Protein AF-A0A7V8AUM8-F1 (afdb_monomer_lite)

pLDDT: mean 75.15, std 12.88, range [27.56, 90.38]

Structure (mmCIF, N/CA/C/O backbone):
data_AF-A0A7V8AUM8-F1
#
_entry.id   AF-A0A7V8AUM8-F1
#
loop_
_atom_site.group_PDB
_atom_site.id
_atom_site.type_symbol
_atom_site.label_atom_id
_atom_site.label_alt_id
_atom_site.label_comp_id
_atom_site.label_asym_id
_atom_site.label_entity_id
_atom_site.label_seq_id
_atom_site.pdbx_PDB_ins_code
_atom_site.Cartn_x
_atom_site.Cartn_y
_atom_site.Cartn_z
_atom_site.occupancy
_atom_site.B_iso_or_equiv
_atom_site.auth_seq_id
_atom_site.auth_comp_id
_atom_site.auth_asym_id
_atom_site.auth_atom_id
_atom_site.pdbx_PDB_model_num
ATOM 1 N N . MET A 1 1 ? -9.942 11.502 -19.264 1.00 32.94 1 MET A N 1
ATOM 2 C CA . MET A 1 1 ? -9.306 12.839 -19.225 1.00 32.94 1 MET A CA 1
ATOM 3 C C . MET A 1 1 ? -8.012 12.747 -18.406 1.00 32.94 1 MET A C 1
ATOM 5 O O . MET A 1 1 ? -8.064 12.698 -17.186 1.00 32.94 1 MET A O 1
ATOM 9 N N . ARG A 1 2 ? -6.850 12.560 -19.054 1.00 27.56 2 ARG A N 1
ATOM 10 C CA . ARG A 1 2 ? -5.546 12.373 -18.380 1.00 27.56 2 ARG A CA 1
ATOM 11 C C . ARG A 1 2 ? -4.947 13.756 -18.099 1.00 27.56 2 ARG A C 1
ATOM 13 O O . ARG A 1 2 ? -4.524 14.433 -19.031 1.00 27.56 2 ARG A O 1
ATOM 20 N N . LEU A 1 3 ? -4.934 14.180 -16.837 1.00 35.41 3 LEU A N 1
ATOM 21 C CA . LEU A 1 3 ? -4.242 15.397 -16.408 1.00 35.41 3 LEU A CA 1
ATOM 22 C C . LEU A 1 3 ? -2.745 15.239 -16.725 1.00 35.41 3 LEU A C 1
ATOM 24 O O . LEU A 1 3 ? -2.072 14.375 -16.160 1.00 35.41 3 LEU A O 1
ATOM 28 N N . LYS A 1 4 ? -2.227 16.036 -17.667 1.00 35.91 4 LYS A N 1
ATOM 29 C CA . LYS A 1 4 ? -0.787 16.145 -17.923 1.00 35.91 4 LYS A CA 1
ATOM 30 C C . LYS A 1 4 ? -0.149 16.733 -16.664 1.00 35.91 4 LYS A C 1
ATOM 32 O O . LYS A 1 4 ? -0.348 17.905 -16.362 1.00 35.91 4 LYS A O 1
ATOM 37 N N . ALA A 1 5 ? 0.595 15.920 -15.919 1.00 44.44 5 ALA A N 1
ATOM 38 C CA . ALA A 1 5 ? 1.422 16.403 -14.823 1.00 44.44 5 ALA A CA 1
ATOM 39 C C . ALA A 1 5 ? 2.446 17.399 -15.393 1.00 44.44 5 ALA A C 1
ATOM 41 O O . ALA A 1 5 ? 3.352 17.007 -16.130 1.00 44.44 5 ALA A O 1
ATOM 42 N N . GLY A 1 6 ? 2.268 18.690 -15.103 1.00 47.59 6 GLY A N 1
ATOM 43 C CA . GLY A 1 6 ? 3.225 19.728 -15.476 1.00 47.59 6 GLY A CA 1
ATOM 44 C C . GLY A 1 6 ? 4.605 19.379 -14.919 1.00 47.59 6 GLY A C 1
ATOM 45 O O . GLY A 1 6 ? 4.750 19.117 -13.722 1.00 47.59 6 GLY A O 1
ATOM 46 N N . LYS A 1 7 ? 5.618 19.317 -15.790 1.00 55.41 7 LYS A N 1
ATOM 47 C CA . LYS A 1 7 ? 7.007 19.086 -15.377 1.00 55.41 7 LYS A CA 1
ATOM 48 C C . LYS A 1 7 ? 7.415 20.240 -14.463 1.00 55.41 7 LYS A C 1
ATOM 50 O O . LYS A 1 7 ? 7.391 21.389 -14.891 1.00 55.41 7 LYS A O 1
ATOM 55 N N . LYS A 1 8 ? 7.762 19.948 -13.206 1.00 58.59 8 LYS A N 1
ATOM 56 C CA . LYS A 1 8 ? 8.243 20.982 -12.285 1.00 58.59 8 LYS A CA 1
ATOM 57 C C . LYS A 1 8 ? 9.586 21.518 -12.790 1.00 58.59 8 LYS A C 1
ATOM 59 O O . LYS A 1 8 ? 10.511 20.740 -13.021 1.00 58.59 8 LYS A O 1
ATOM 64 N N . THR A 1 9 ? 9.683 22.829 -12.949 1.00 62.59 9 THR A N 1
ATOM 65 C CA . THR A 1 9 ? 10.879 23.544 -13.400 1.00 62.59 9 THR A CA 1
ATOM 66 C C . THR A 1 9 ? 11.425 24.435 -12.281 1.00 62.59 9 THR A C 1
ATOM 68 O O . THR A 1 9 ? 10.674 24.888 -11.418 1.00 62.59 9 THR A O 1
ATOM 71 N N . ARG A 1 10 ? 12.743 24.657 -12.256 1.00 56.59 10 ARG A N 1
ATOM 72 C CA . ARG A 1 10 ? 13.430 25.571 -11.331 1.00 56.59 10 ARG A CA 1
ATOM 73 C C . ARG A 1 10 ? 14.208 26.598 -12.147 1.00 56.59 10 ARG A C 1
ATOM 75 O O . ARG A 1 10 ? 14.859 26.233 -13.121 1.00 56.59 10 ARG A O 1
ATOM 82 N N . GLN A 1 11 ? 14.151 27.866 -11.748 1.00 63.72 11 GLN A N 1
ATOM 83 C CA . GLN A 1 11 ? 15.010 28.895 -12.331 1.00 63.72 11 GLN A CA 1
ATOM 84 C C . GLN A 1 11 ? 16.401 28.818 -11.697 1.00 63.72 11 GLN A C 1
ATOM 86 O O . GLN A 1 11 ? 16.527 28.809 -10.471 1.00 63.72 11 GLN A O 1
ATOM 91 N N . VAL A 1 12 ? 17.436 28.731 -12.529 1.00 64.44 12 VAL A N 1
ATOM 92 C CA . VAL A 1 12 ? 18.843 28.744 -12.118 1.00 64.44 12 VAL A CA 1
ATOM 93 C C . VAL A 1 12 ? 19.520 29.923 -12.807 1.00 64.44 12 VAL A C 1
ATOM 95 O O . VAL A 1 12 ? 19.336 30.138 -14.003 1.00 64.44 12 VAL A O 1
ATOM 98 N N . LYS A 1 13 ? 20.265 30.721 -12.038 1.00 55.84 13 LYS A N 1
ATOM 99 C CA . LYS A 1 13 ? 21.002 31.878 -12.551 1.00 55.84 13 LYS A CA 1
ATOM 100 C C . LYS A 1 13 ? 22.338 31.402 -13.123 1.00 55.84 13 LYS A C 1
ATOM 102 O O . LYS A 1 13 ? 23.125 30.801 -12.394 1.00 55.84 13 LYS A O 1
ATOM 107 N N . GLY A 1 14 ? 22.559 31.638 -14.412 1.00 62.12 14 GLY A N 1
ATOM 108 C CA . GLY A 1 14 ? 23.832 31.388 -15.080 1.00 62.12 14 GLY A CA 1
ATOM 109 C C . GLY A 1 14 ? 24.891 32.430 -14.711 1.00 62.12 14 GLY A C 1
ATOM 110 O O . GLY A 1 14 ? 24.585 33.500 -14.177 1.00 62.12 14 GLY A O 1
ATOM 111 N N . THR A 1 15 ? 26.153 32.116 -15.000 1.00 59.66 15 THR A N 1
ATOM 112 C CA . THR A 1 15 ? 27.322 32.998 -14.805 1.00 59.66 15 THR A CA 1
ATOM 113 C C . THR A 1 15 ? 27.271 34.269 -15.661 1.00 59.66 15 THR A C 1
ATOM 115 O O . THR A 1 15 ? 27.951 35.242 -15.363 1.00 59.66 15 THR A O 1
ATOM 118 N N . ASP A 1 16 ? 26.422 34.275 -16.685 1.00 69.25 16 ASP A N 1
ATOM 119 C CA . ASP A 1 16 ? 26.075 35.375 -17.587 1.00 69.25 16 ASP A CA 1
ATOM 120 C C . ASP A 1 16 ? 24.933 36.269 -17.058 1.00 69.25 16 ASP A C 1
ATOM 122 O O . ASP A 1 16 ? 24.459 37.168 -17.753 1.00 69.25 16 ASP A O 1
ATOM 126 N N . GLY A 1 17 ? 24.451 36.017 -15.836 1.00 62.91 17 GLY A N 1
ATOM 127 C CA . GLY A 1 17 ? 23.381 36.785 -15.198 1.00 62.91 17 GLY A CA 1
ATOM 128 C C . GLY A 1 17 ? 21.970 36.453 -15.693 1.00 62.91 17 GLY A C 1
ATOM 129 O O . GLY A 1 17 ? 21.006 36.994 -15.145 1.00 62.91 17 GLY A O 1
ATOM 130 N N . LYS A 1 18 ? 21.817 35.546 -16.668 1.00 56.53 18 LYS A N 1
ATOM 131 C CA . LYS A 1 18 ? 20.515 35.127 -17.204 1.00 56.53 18 LYS A CA 1
ATOM 132 C C . LYS A 1 18 ? 19.918 33.988 -16.377 1.00 56.53 18 LYS A C 1
ATOM 134 O O . LYS A 1 18 ? 20.618 33.085 -15.922 1.00 56.53 18 LYS A O 1
ATOM 139 N N . TYR A 1 19 ? 18.599 34.008 -16.196 1.00 60.81 19 TYR A N 1
ATOM 140 C CA . TYR A 1 19 ? 17.873 32.901 -15.575 1.00 60.81 19 TYR A CA 1
ATOM 141 C C . TYR A 1 19 ? 17.512 31.863 -16.637 1.00 60.81 19 TYR A C 1
ATOM 143 O O . TYR A 1 19 ? 16.768 32.151 -17.572 1.00 60.81 19 TYR A O 1
ATOM 151 N N . THR A 1 20 ? 18.019 30.642 -16.487 1.00 69.00 20 THR A N 1
ATOM 152 C CA . THR A 1 20 ? 17.605 29.492 -17.295 1.00 69.00 20 THR A CA 1
ATOM 153 C C . THR A 1 20 ? 16.629 28.631 -16.507 1.00 69.00 20 THR A C 1
ATOM 155 O O . THR A 1 20 ? 16.786 28.381 -15.310 1.00 69.00 20 THR A O 1
ATOM 158 N N . THR A 1 21 ? 15.570 28.191 -17.182 1.00 66.00 21 THR A N 1
ATOM 159 C CA . THR A 1 21 ? 14.571 27.301 -16.593 1.00 66.00 21 THR A CA 1
ATOM 160 C C . THR A 1 21 ? 15.024 25.863 -16.812 1.00 66.00 21 THR A C 1
ATOM 162 O O . THR A 1 21 ? 14.937 25.353 -17.926 1.00 66.00 21 THR A O 1
ATOM 165 N N . VAL A 1 22 ? 15.504 25.202 -15.759 1.00 69.94 22 VAL A N 1
ATOM 166 C CA . VAL A 1 22 ? 15.918 23.793 -15.816 1.00 69.94 22 VAL A CA 1
ATOM 167 C C . VAL A 1 22 ? 14.826 22.886 -15.243 1.00 69.94 22 VAL A C 1
ATOM 169 O O . VAL A 1 22 ? 14.133 23.264 -14.290 1.00 69.94 22 VAL A O 1
ATOM 172 N N . PRO A 1 23 ? 14.625 21.680 -15.797 1.00 70.19 23 PRO A N 1
ATOM 173 C CA . PRO A 1 23 ? 13.749 20.694 -15.181 1.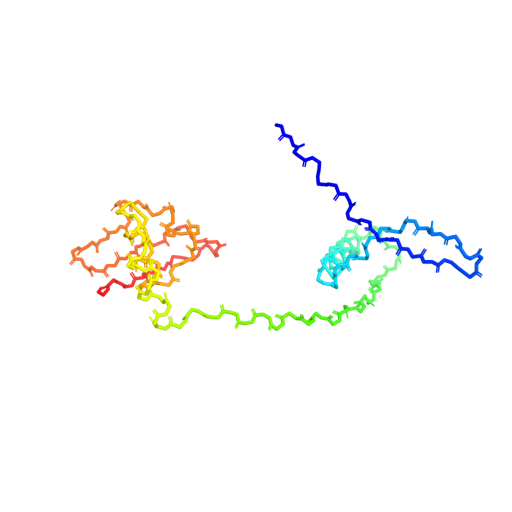00 70.19 23 PRO A CA 1
ATOM 174 C C . PRO A 1 23 ? 14.299 20.307 -13.805 1.00 70.19 23 PRO A C 1
ATOM 176 O O . PRO A 1 23 ? 15.505 20.137 -13.629 1.00 70.19 23 PRO A O 1
ATOM 179 N N . ILE A 1 24 ? 13.415 20.175 -12.814 1.00 69.12 24 ILE A N 1
ATOM 180 C CA . ILE A 1 24 ? 13.826 19.738 -11.478 1.00 69.12 24 ILE A CA 1
ATOM 181 C C . ILE A 1 24 ? 14.382 18.310 -11.583 1.00 69.12 24 ILE A C 1
ATOM 183 O O . ILE A 1 24 ? 13.699 17.450 -12.149 1.00 69.12 24 ILE A O 1
ATOM 187 N N . PRO A 1 25 ? 15.585 18.035 -11.038 1.00 73.06 25 PRO A N 1
ATOM 188 C CA . PRO A 1 25 ? 16.143 16.691 -11.029 1.00 73.06 25 PRO A CA 1
ATOM 189 C C . PRO A 1 25 ? 15.182 15.695 -10.378 1.00 73.06 25 PRO A C 1
ATOM 191 O O . PRO A 1 25 ? 14.523 15.995 -9.377 1.00 73.06 25 PRO A O 1
ATOM 194 N N . ASN A 1 26 ? 15.105 14.492 -10.944 1.00 74.88 26 ASN A N 1
ATOM 195 C CA . ASN A 1 26 ? 14.331 13.412 -10.347 1.00 74.88 26 ASN A CA 1
ATOM 196 C C . ASN A 1 26 ? 14.871 13.090 -8.949 1.00 74.88 26 ASN A C 1
ATOM 198 O O . ASN A 1 26 ? 16.078 13.102 -8.717 1.00 74.88 26 ASN A O 1
ATOM 202 N N . LYS A 1 27 ? 13.969 12.760 -8.017 1.00 78.25 27 LYS A N 1
ATOM 203 C CA . LYS A 1 27 ? 14.374 12.272 -6.693 1.00 78.25 27 LYS A CA 1
ATOM 204 C C . LYS A 1 27 ? 15.228 11.001 -6.845 1.00 78.25 27 LYS A C 1
ATOM 206 O O . LYS A 1 27 ? 14.918 10.210 -7.741 1.00 78.25 27 LYS A O 1
ATOM 211 N N . PRO A 1 28 ? 16.203 10.749 -5.951 1.00 80.25 28 PRO A N 1
ATOM 212 C CA . PRO A 1 28 ? 17.051 9.553 -5.999 1.00 80.25 28 PRO A CA 1
ATOM 213 C C . PRO A 1 28 ? 16.257 8.251 -6.161 1.00 80.25 28 PRO A C 1
ATOM 215 O O . PRO A 1 28 ? 16.563 7.455 -7.040 1.00 80.25 28 PRO A O 1
ATOM 218 N N . ALA A 1 29 ? 15.139 8.107 -5.440 1.00 78.25 29 ALA A N 1
ATOM 219 C CA . ALA A 1 29 ? 14.244 6.952 -5.557 1.00 78.25 29 ALA A CA 1
ATOM 220 C C . ALA A 1 29 ? 13.643 6.760 -6.962 1.00 78.25 29 ALA A C 1
ATOM 222 O O . ALA A 1 29 ? 13.443 5.639 -7.424 1.00 78.25 29 ALA A O 1
ATOM 223 N N . THR A 1 30 ? 13.339 7.849 -7.672 1.00 81.25 30 THR A N 1
ATOM 224 C CA . THR A 1 30 ? 12.842 7.772 -9.052 1.00 81.25 30 THR A CA 1
ATOM 225 C C . THR A 1 30 ? 13.956 7.344 -10.004 1.00 81.25 30 THR A C 1
ATOM 227 O O . THR A 1 30 ? 13.719 6.513 -10.875 1.00 81.25 30 THR A O 1
ATOM 230 N N . VAL A 1 31 ? 15.169 7.875 -9.825 1.00 83.81 31 VAL A N 1
ATOM 231 C CA . VAL A 1 31 ? 16.342 7.487 -10.623 1.00 83.81 31 VAL A CA 1
ATOM 232 C C . VAL A 1 31 ? 16.677 6.012 -10.400 1.00 83.81 31 VAL A C 1
ATOM 234 O O . VAL A 1 31 ? 16.802 5.275 -11.371 1.00 83.81 31 VAL A O 1
ATOM 237 N N . ASN A 1 32 ? 16.698 5.548 -9.150 1.00 87.06 32 ASN A N 1
ATOM 238 C CA . ASN A 1 32 ? 16.949 4.147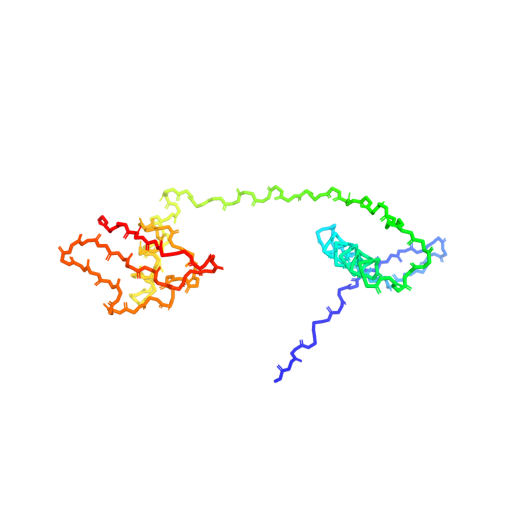 -8.812 1.00 87.06 32 ASN A CA 1
ATOM 239 C C . ASN A 1 32 ? 15.916 3.196 -9.419 1.00 87.06 32 ASN A C 1
ATOM 241 O O . ASN A 1 32 ? 16.282 2.128 -9.896 1.00 87.06 32 ASN A O 1
ATOM 245 N N . ARG A 1 33 ? 14.633 3.583 -9.473 1.00 85.00 33 ARG A N 1
ATOM 246 C CA . ARG A 1 33 ? 13.605 2.786 -10.165 1.00 85.00 33 ARG A CA 1
ATOM 247 C C . ARG A 1 33 ? 13.908 2.626 -11.652 1.00 85.00 33 ARG A C 1
ATOM 249 O O . ARG A 1 33 ? 13.790 1.519 -12.164 1.00 85.00 33 ARG A O 1
ATOM 256 N N . PHE A 1 34 ? 14.305 3.699 -12.338 1.00 86.06 34 PHE A N 1
ATOM 257 C CA . PHE A 1 34 ? 14.690 3.612 -13.750 1.00 86.06 34 PHE A CA 1
ATOM 258 C C . PHE A 1 34 ? 15.958 2.776 -13.943 1.00 86.06 34 PHE A C 1
ATOM 260 O O . PHE A 1 34 ? 15.979 1.905 -14.808 1.00 86.06 34 PHE A O 1
ATOM 267 N N . SER A 1 35 ? 16.970 2.984 -13.100 1.00 86.12 35 SER A N 1
ATOM 268 C CA . SER A 1 35 ? 18.202 2.193 -13.094 1.00 86.12 35 SER A CA 1
ATOM 269 C C . SER A 1 35 ? 17.940 0.702 -12.868 1.00 86.12 35 SER A C 1
ATOM 271 O O . SER A 1 35 ? 18.521 -0.131 -13.556 1.00 86.12 35 SER A O 1
ATOM 273 N N . ALA A 1 36 ? 17.034 0.352 -11.949 1.00 86.69 36 ALA A N 1
ATOM 274 C CA . ALA A 1 36 ? 16.657 -1.032 -11.672 1.00 86.69 36 ALA A CA 1
ATOM 275 C C . ALA A 1 36 ? 15.953 -1.687 -12.867 1.00 86.69 36 ALA A C 1
ATOM 277 O O . ALA A 1 36 ? 16.295 -2.805 -13.238 1.00 86.69 36 ALA A O 1
ATOM 278 N N . VAL A 1 37 ? 15.012 -0.979 -13.503 1.00 88.81 37 VAL A N 1
ATOM 279 C CA . VAL A 1 37 ? 14.323 -1.473 -14.707 1.00 88.81 37 VAL A CA 1
ATOM 280 C C . VAL A 1 37 ? 15.309 -1.687 -15.853 1.00 88.81 37 VAL A C 1
ATOM 282 O O . VAL A 1 37 ? 15.254 -2.715 -16.518 1.00 88.81 37 VAL A O 1
ATOM 285 N N . LEU A 1 38 ? 16.234 -0.747 -16.066 1.00 87.25 38 LEU A N 1
ATOM 286 C CA . LEU A 1 38 ? 17.259 -0.877 -17.099 1.00 87.25 38 LEU A CA 1
ATOM 287 C C . LEU A 1 38 ? 18.176 -2.079 -16.834 1.00 87.25 38 LEU A C 1
ATOM 289 O O . LEU A 1 38 ? 18.472 -2.834 -17.754 1.00 87.25 38 LEU A O 1
ATOM 293 N N . SER A 1 39 ? 18.585 -2.280 -15.579 1.00 86.38 39 SER A N 1
ATOM 294 C CA . SER A 1 39 ? 19.384 -3.441 -15.184 1.00 86.38 39 SER A CA 1
ATOM 295 C C . SER A 1 39 ? 18.650 -4.760 -15.447 1.00 86.38 39 SER A C 1
ATOM 297 O O . SER A 1 39 ? 19.262 -5.689 -15.964 1.00 86.38 39 SER A O 1
ATOM 299 N N . ASP A 1 40 ? 17.350 -4.841 -15.137 1.00 86.69 40 ASP A N 1
ATOM 300 C CA . ASP A 1 40 ? 16.524 -6.033 -15.397 1.00 86.69 40 ASP A CA 1
ATOM 301 C C . ASP A 1 40 ? 16.375 -6.307 -16.901 1.00 86.69 40 ASP A C 1
ATOM 303 O O . ASP A 1 40 ? 16.500 -7.443 -17.353 1.00 86.69 40 ASP A O 1
ATOM 307 N N . MET A 1 41 ? 16.175 -5.258 -17.705 1.00 87.69 41 MET A N 1
ATOM 308 C CA . MET A 1 41 ? 16.112 -5.374 -19.166 1.00 87.69 41 MET A CA 1
ATOM 309 C C . MET A 1 41 ? 17.420 -5.907 -19.757 1.00 87.69 41 MET A C 1
ATOM 311 O O . MET A 1 41 ? 17.386 -6.784 -20.619 1.00 87.69 41 MET A O 1
ATOM 315 N N . LEU A 1 42 ? 18.565 -5.399 -19.293 1.00 85.12 42 LEU A N 1
ATOM 316 C CA . LEU A 1 42 ? 19.876 -5.871 -19.740 1.00 85.12 42 LEU A CA 1
ATOM 317 C C . LEU A 1 42 ? 20.126 -7.321 -19.313 1.00 85.12 42 LEU A C 1
ATOM 319 O O . LEU A 1 42 ? 20.623 -8.100 -20.120 1.00 85.12 42 LEU A O 1
ATOM 323 N N . GLN A 1 43 ? 19.721 -7.703 -18.098 1.00 84.75 43 GLN A N 1
ATOM 324 C CA . GLN A 1 43 ? 19.820 -9.087 -17.635 1.00 84.75 43 GLN A CA 1
ATOM 325 C C . GLN A 1 43 ? 19.000 -10.037 -18.515 1.00 84.75 43 GLN A C 1
ATOM 327 O O . GLN A 1 43 ? 19.530 -11.034 -18.994 1.00 84.75 43 GLN A O 1
ATOM 332 N N . LYS A 1 44 ? 17.749 -9.685 -18.836 1.00 87.06 44 LYS A N 1
ATOM 333 C CA . LYS A 1 44 ? 16.920 -10.488 -19.751 1.00 87.06 44 LYS A CA 1
ATOM 334 C C . LYS A 1 44 ? 17.486 -10.560 -21.164 1.00 87.06 44 LYS A C 1
ATOM 336 O O . LYS A 1 44 ? 17.373 -11.593 -21.812 1.00 87.06 44 LYS A O 1
ATOM 341 N N . ALA A 1 45 ? 18.096 -9.482 -21.654 1.00 86.38 45 ALA A N 1
ATOM 342 C CA . ALA A 1 45 ? 18.747 -9.484 -22.962 1.00 8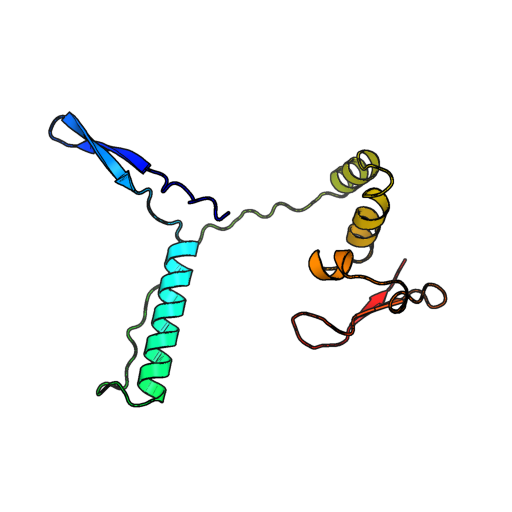6.38 45 ALA A CA 1
ATOM 343 C C . ALA A 1 45 ? 19.954 -10.439 -23.005 1.00 86.38 45 ALA A C 1
ATOM 345 O O . ALA A 1 45 ? 20.183 -11.079 -24.033 1.00 86.38 45 ALA A O 1
ATOM 346 N N . VAL A 1 46 ? 20.694 -10.574 -21.896 1.00 84.81 46 VAL A N 1
ATOM 347 C CA . VAL A 1 46 ? 21.739 -11.599 -21.742 1.00 84.81 46 VAL A CA 1
ATOM 348 C C . VAL A 1 46 ? 21.121 -13.000 -21.702 1.00 84.81 46 VAL A C 1
ATOM 350 O O . VAL A 1 46 ? 21.574 -13.871 -22.443 1.00 84.81 46 VAL A O 1
ATOM 353 N N . ASP A 1 47 ? 20.052 -13.209 -20.928 1.00 84.75 47 ASP A N 1
ATOM 354 C CA . ASP A 1 47 ? 19.362 -14.508 -20.835 1.00 84.75 47 ASP A CA 1
ATOM 355 C C . ASP A 1 47 ? 18.827 -14.975 -22.202 1.00 84.75 47 ASP A C 1
ATOM 357 O O . ASP A 1 47 ? 18.907 -16.153 -22.556 1.00 84.75 47 ASP A O 1
ATOM 361 N N . TRP A 1 48 ? 18.327 -14.040 -23.011 1.00 90.38 48 TRP A N 1
ATOM 362 C CA . TRP A 1 48 ? 17.863 -14.285 -24.379 1.00 90.38 48 TRP A CA 1
ATOM 363 C C . TRP A 1 48 ? 18.986 -14.321 -25.421 1.00 90.38 48 TRP A C 1
ATOM 365 O O . TRP A 1 48 ? 18.700 -14.414 -26.614 1.00 90.38 48 TRP A O 1
ATOM 375 N N . LYS A 1 49 ? 20.255 -14.265 -24.997 1.00 84.00 49 LYS A N 1
ATOM 376 C CA . LYS A 1 49 ? 21.444 -14.287 -25.867 1.00 84.00 49 LYS A CA 1
ATOM 377 C C . LYS A 1 49 ? 21.426 -13.204 -26.956 1.00 84.00 49 LYS A C 1
ATOM 379 O O . LYS A 1 49 ? 22.002 -13.381 -28.024 1.00 84.00 49 LYS A O 1
ATOM 384 N N . MET A 1 50 ? 20.772 -12.071 -26.689 1.00 81.25 50 MET A N 1
ATOM 385 C CA . MET A 1 50 ? 20.717 -10.924 -27.606 1.00 81.25 50 MET A CA 1
ATOM 386 C C . MET A 1 50 ? 21.973 -10.045 -27.518 1.00 81.25 50 MET A C 1
ATOM 388 O O . MET A 1 50 ? 22.183 -9.174 -28.360 1.00 81.25 50 MET A O 1
ATOM 392 N N . LEU A 1 51 ? 22.802 -10.252 -26.492 1.00 75.50 51 LEU A N 1
ATOM 393 C CA . LEU A 1 51 ? 24.066 -9.556 -26.277 1.00 75.50 51 LEU A CA 1
ATOM 394 C C . LEU A 1 51 ? 25.242 -10.508 -26.513 1.00 75.50 51 LEU A C 1
ATOM 396 O O . LEU A 1 51 ? 25.315 -11.581 -25.925 1.00 75.50 51 LEU A O 1
ATOM 400 N N . ASN A 1 52 ? 26.210 -10.061 -27.318 1.00 70.25 52 ASN A N 1
ATOM 401 C CA . ASN A 1 52 ? 27.476 -10.774 -27.555 1.00 70.25 52 ASN A CA 1
ATOM 402 C C . ASN A 1 52 ? 28.400 -10.782 -26.326 1.00 70.25 52 ASN A C 1
ATOM 404 O O . ASN A 1 52 ? 29.416 -11.473 -26.317 1.00 70.25 52 ASN A O 1
ATOM 408 N N . ARG A 1 53 ? 28.075 -9.978 -25.308 1.00 68.94 53 ARG A N 1
ATOM 409 C CA . ARG A 1 53 ? 28.813 -9.887 -24.052 1.00 68.94 53 ARG A CA 1
ATOM 410 C C . ARG A 1 53 ? 27.951 -10.452 -22.918 1.00 68.94 53 ARG A C 1
ATOM 412 O O . ARG A 1 53 ? 26.794 -10.044 -22.813 1.00 68.94 53 ARG A O 1
ATOM 419 N N . PRO A 1 54 ? 28.479 -11.376 -22.098 1.00 63.84 54 PRO A N 1
ATOM 420 C CA . PRO A 1 54 ? 27.712 -12.029 -21.038 1.00 63.84 54 PRO A CA 1
ATOM 421 C C . PRO A 1 54 ? 27.524 -11.148 -19.792 1.00 63.84 54 PRO A C 1
ATOM 423 O O . PRO A 1 54 ? 26.830 -11.554 -18.864 1.00 63.84 54 PRO A O 1
ATOM 426 N N . ASP A 1 55 ? 28.151 -9.970 -19.730 1.00 70.50 55 ASP A N 1
ATOM 427 C CA . ASP A 1 55 ? 28.194 -9.127 -18.541 1.00 70.50 55 ASP A CA 1
ATOM 428 C C . ASP A 1 55 ? 27.240 -7.926 -18.613 1.00 70.50 55 ASP A C 1
ATOM 430 O O . ASP A 1 55 ? 27.269 -7.099 -19.527 1.00 70.50 55 ASP A O 1
ATOM 434 N N . VAL A 1 56 ? 26.401 -7.802 -17.584 1.00 73.75 56 VAL A N 1
ATOM 435 C CA . VAL A 1 56 ? 25.568 -6.618 -17.357 1.00 73.75 56 VAL A CA 1
ATOM 436 C C . VAL A 1 56 ? 26.375 -5.588 -16.554 1.00 73.75 56 VAL A C 1
ATOM 438 O O . VAL A 1 56 ? 26.892 -5.921 -15.482 1.00 73.75 56 VAL A O 1
ATOM 441 N N . PRO A 1 57 ? 26.468 -4.321 -17.001 1.00 73.62 57 PRO A N 1
ATOM 442 C CA . PRO A 1 57 ? 27.126 -3.267 -16.238 1.00 73.62 57 PRO A CA 1
ATOM 443 C C . PRO A 1 57 ? 26.490 -3.081 -14.855 1.00 73.62 57 PRO A C 1
ATOM 445 O O . PRO A 1 57 ? 25.278 -2.901 -14.728 1.00 73.62 57 PRO A O 1
ATOM 448 N N . LYS A 1 58 ? 27.312 -3.061 -13.800 1.00 74.75 58 LYS A N 1
ATOM 449 C CA . LYS A 1 58 ? 26.833 -2.842 -12.430 1.00 74.75 58 LYS A CA 1
ATOM 450 C C . LYS A 1 58 ? 26.450 -1.376 -12.222 1.00 74.75 58 LYS A C 1
ATOM 452 O O . LYS A 1 58 ? 27.312 -0.514 -12.052 1.00 74.75 58 LYS A O 1
ATOM 457 N N . ILE A 1 59 ? 25.150 -1.094 -12.187 1.00 77.75 59 ILE A N 1
ATOM 458 C CA . ILE A 1 59 ? 24.631 0.253 -11.927 1.00 77.75 59 ILE A CA 1
ATOM 459 C C . ILE A 1 59 ? 24.635 0.511 -10.413 1.00 77.75 59 ILE A C 1
ATOM 461 O O . ILE A 1 59 ? 23.953 -0.175 -9.651 1.00 77.75 59 ILE A O 1
ATOM 465 N N . LYS A 1 60 ? 25.411 1.503 -9.956 1.00 76.25 60 LYS A N 1
ATOM 466 C CA . LYS A 1 60 ? 25.394 1.939 -8.550 1.00 76.25 60 LYS A CA 1
ATOM 467 C C . LYS A 1 60 ? 24.100 2.705 -8.269 1.00 76.25 60 LYS A C 1
ATOM 469 O O . LYS A 1 60 ? 23.817 3.705 -8.925 1.00 76.25 60 LYS A O 1
ATOM 474 N N . MET A 1 61 ? 23.337 2.238 -7.285 1.00 81.19 61 MET A N 1
ATOM 475 C CA . MET A 1 61 ? 22.136 2.928 -6.816 1.00 81.19 61 MET A CA 1
ATOM 476 C C . MET A 1 61 ? 22.522 4.163 -6.000 1.00 81.19 61 MET A C 1
ATOM 478 O O . MET A 1 61 ? 23.500 4.150 -5.251 1.00 81.19 61 MET A O 1
ATOM 482 N N . LEU A 1 62 ? 21.745 5.231 -6.147 1.00 79.44 62 LEU A N 1
ATOM 483 C CA . LEU A 1 62 ? 21.881 6.440 -5.344 1.00 79.44 62 LEU A CA 1
ATOM 484 C C . LEU A 1 62 ? 21.359 6.184 -3.928 1.00 79.44 62 LEU A C 1
ATOM 486 O O . LEU A 1 62 ? 20.400 5.432 -3.751 1.00 79.44 62 LEU A O 1
ATOM 490 N N . ASN A 1 63 ? 21.952 6.835 -2.926 1.00 76.50 63 ASN A N 1
ATOM 491 C CA . ASN A 1 63 ? 21.441 6.757 -1.561 1.00 76.50 63 ASN A CA 1
ATOM 492 C C . ASN A 1 63 ? 20.044 7.396 -1.488 1.00 76.50 63 ASN A C 1
ATOM 494 O O . ASN A 1 63 ? 19.845 8.544 -1.896 1.00 76.50 63 ASN A O 1
ATOM 498 N N . GLU A 1 64 ? 19.073 6.644 -0.982 1.00 75.25 64 GLU A N 1
ATOM 499 C CA . GLU A 1 64 ? 17.724 7.135 -0.738 1.00 75.25 64 GLU A CA 1
ATOM 500 C C . GLU A 1 64 ? 17.612 7.551 0.729 1.00 75.25 64 GLU A C 1
ATOM 502 O O . GLU A 1 64 ? 17.377 6.718 1.601 1.00 75.25 64 GLU A O 1
ATOM 507 N N . GLU A 1 65 ? 17.717 8.849 1.016 1.00 66.06 65 GLU A N 1
ATOM 508 C CA . GLU A 1 65 ? 17.327 9.391 2.323 1.00 66.06 65 GLU A CA 1
ATOM 509 C C . GLU A 1 65 ? 15.797 9.356 2.459 1.00 66.06 65 GLU A C 1
ATOM 511 O O . GLU A 1 65 ? 15.091 10.347 2.271 1.00 66.06 65 GLU A O 1
ATOM 516 N N . ASN A 1 66 ? 15.259 8.168 2.732 1.00 63.50 66 ASN A N 1
ATOM 517 C CA . ASN A 1 66 ? 13.823 7.916 2.813 1.00 63.50 66 ASN A CA 1
ATOM 518 C C . ASN A 1 66 ? 13.330 7.805 4.267 1.00 63.50 66 ASN A C 1
ATOM 520 O O . ASN A 1 66 ? 12.365 7.100 4.551 1.00 63.50 66 ASN A O 1
ATOM 524 N N . ASN A 1 67 ? 13.972 8.526 5.193 1.00 59.28 67 ASN A N 1
ATOM 525 C CA . ASN A 1 67 ? 13.689 8.503 6.636 1.00 59.28 67 ASN A CA 1
ATOM 526 C C . ASN A 1 67 ? 12.386 9.229 7.035 1.00 59.28 67 ASN A C 1
ATOM 528 O O . ASN A 1 67 ? 12.311 9.905 8.057 1.00 59.28 67 ASN A O 1
ATOM 532 N N . ARG A 1 68 ? 11.309 9.084 6.255 1.00 58.72 68 ARG A N 1
ATOM 533 C CA . ARG A 1 68 ? 9.967 9.512 6.676 1.00 58.72 68 ARG A CA 1
ATOM 534 C C . ARG A 1 68 ? 9.243 8.367 7.373 1.00 58.72 68 ARG A C 1
ATOM 536 O O . ARG A 1 68 ? 8.316 7.778 6.822 1.00 58.72 68 ARG A O 1
ATOM 543 N N . LEU A 1 69 ? 9.651 8.075 8.603 1.00 59.44 69 LEU A N 1
ATOM 544 C CA . LEU A 1 69 ? 8.900 7.201 9.504 1.00 59.44 69 LEU A CA 1
ATOM 545 C C . LEU A 1 69 ? 7.821 8.015 10.231 1.00 59.44 69 LEU A C 1
ATOM 547 O O . LEU A 1 69 ? 7.971 8.380 11.391 1.00 59.44 69 LEU A O 1
ATOM 551 N N . ASN A 1 70 ? 6.720 8.306 9.535 1.00 73.06 70 ASN A N 1
ATOM 552 C CA . ASN A 1 70 ? 5.525 8.876 10.158 1.00 73.06 70 ASN A CA 1
ATOM 553 C C . ASN A 1 70 ? 4.621 7.733 10.628 1.00 73.06 70 ASN A C 1
ATOM 555 O O . ASN A 1 70 ? 3.818 7.216 9.849 1.00 73.06 70 ASN A O 1
ATOM 559 N N . TYR A 1 71 ? 4.761 7.329 11.887 1.00 79.00 71 TYR A N 1
ATOM 560 C CA . TYR A 1 71 ? 3.825 6.408 12.524 1.00 79.00 71 TYR A CA 1
ATOM 561 C C . TYR A 1 71 ? 2.690 7.184 13.198 1.00 79.00 71 TYR A C 1
ATOM 563 O O . TYR A 1 71 ? 2.859 8.319 13.646 1.00 79.00 71 TYR A O 1
ATOM 571 N N . LEU A 1 72 ? 1.511 6.569 13.255 1.00 81.88 72 LEU A N 1
ATOM 572 C CA . LEU A 1 72 ? 0.375 7.129 13.973 1.00 81.88 72 LEU A CA 1
ATOM 573 C C . LEU A 1 72 ? 0.523 6.775 15.455 1.00 81.88 72 LEU A C 1
ATOM 575 O O . LEU A 1 72 ? 0.511 5.596 15.807 1.00 81.88 72 LEU A O 1
ATOM 579 N N . SER A 1 73 ? 0.682 7.776 16.323 1.00 85.56 73 SER A N 1
ATOM 580 C CA . SER A 1 73 ? 0.653 7.543 17.769 1.00 85.56 73 SER A CA 1
ATOM 581 C C . SER A 1 73 ? -0.754 7.140 18.222 1.00 85.56 73 SER A C 1
ATOM 583 O O . SER A 1 73 ? -1.750 7.455 17.565 1.00 85.56 73 SER A O 1
ATOM 585 N N . VAL A 1 74 ? -0.854 6.465 19.369 1.00 84.94 74 VAL A N 1
ATOM 586 C CA . VAL A 1 74 ? -2.143 6.016 19.929 1.00 84.94 74 VAL A CA 1
ATOM 587 C C . VAL A 1 74 ? -3.100 7.195 20.146 1.00 84.94 74 VAL A C 1
ATOM 589 O O . VAL A 1 74 ? -4.295 7.093 19.872 1.00 84.94 74 VAL A O 1
ATOM 592 N N . GLU A 1 75 ? -2.580 8.345 20.573 1.00 85.81 75 GLU A N 1
ATOM 593 C CA . GLU A 1 75 ? -3.371 9.564 20.758 1.00 85.81 75 GLU A CA 1
ATOM 594 C C . GLU A 1 75 ? -3.909 10.120 19.439 1.00 85.81 75 GLU A C 1
ATOM 596 O O . GLU A 1 75 ? -5.086 10.470 19.344 1.00 85.81 75 GLU A O 1
ATOM 601 N N . LEU A 1 76 ? -3.068 10.170 18.401 1.00 85.94 76 LEU A N 1
ATOM 602 C CA . LEU A 1 76 ? -3.486 10.618 17.075 1.00 85.94 76 LEU A CA 1
ATOM 603 C C . LEU A 1 76 ? -4.496 9.650 16.456 1.00 85.94 76 LEU A C 1
ATOM 605 O O . LEU A 1 76 ? -5.437 10.101 15.812 1.00 85.94 76 LEU A O 1
ATOM 609 N N . ALA A 1 77 ? -4.359 8.345 16.698 1.00 86.38 77 ALA A N 1
ATOM 610 C CA . ALA A 1 77 ? -5.330 7.346 16.262 1.00 86.38 77 ALA A CA 1
ATOM 611 C C . ALA A 1 77 ? -6.706 7.556 16.913 1.00 86.38 77 ALA A C 1
ATOM 613 O O . ALA A 1 77 ? -7.725 7.503 16.224 1.00 86.38 77 ALA A O 1
ATOM 614 N N . ARG A 1 78 ? -6.743 7.866 18.216 1.00 86.12 78 ARG A N 1
ATOM 615 C CA . ARG A 1 78 ? -7.989 8.197 18.928 1.00 86.12 78 ARG A CA 1
ATOM 616 C C . ARG A 1 78 ? -8.617 9.488 18.404 1.00 86.12 78 ARG A C 1
ATOM 618 O O . ARG A 1 78 ? -9.811 9.502 18.116 1.00 86.12 78 ARG A O 1
ATOM 625 N N . LYS A 1 79 ? -7.817 10.546 18.218 1.00 88.25 79 LYS A N 1
ATOM 626 C CA . LYS A 1 79 ? -8.288 11.816 17.635 1.00 88.25 79 LYS A CA 1
ATOM 627 C C . LYS A 1 79 ? -8.825 11.622 16.216 1.00 88.25 79 LYS A C 1
ATOM 629 O O . LYS A 1 79 ? -9.888 12.143 15.894 1.00 88.25 79 LYS A O 1
ATOM 634 N N . LEU A 1 80 ? -8.141 10.822 15.396 1.00 88.00 80 LEU A N 1
ATOM 635 C CA . LEU A 1 80 ? -8.581 10.482 14.044 1.00 88.00 80 LEU A CA 1
ATOM 636 C C . LEU A 1 80 ? -9.928 9.755 14.065 1.00 88.00 80 LEU A C 1
ATOM 638 O O . LEU A 1 80 ? -10.834 10.148 13.339 1.00 88.00 80 LEU A O 1
ATOM 642 N N . ALA A 1 81 ? -10.086 8.738 14.915 1.00 85.62 81 ALA A N 1
ATOM 643 C CA . ALA A 1 81 ? -11.341 7.997 15.032 1.00 85.62 81 ALA A CA 1
ATOM 644 C C . ALA A 1 81 ? -12.512 8.868 15.528 1.00 85.62 81 ALA A C 1
ATOM 646 O O . ALA A 1 81 ? -13.651 8.617 15.136 1.00 85.62 81 ALA A O 1
ATOM 647 N N . GLY A 1 82 ? -12.242 9.882 16.360 1.00 86.31 82 GLY A N 1
ATOM 648 C CA . GLY A 1 82 ? -13.246 10.842 16.833 1.00 86.31 82 GLY A CA 1
ATOM 649 C C . GLY A 1 82 ? -13.632 11.910 15.804 1.00 86.31 82 GLY A C 1
ATOM 650 O O . GLY A 1 82 ? -14.761 12.381 15.817 1.00 86.31 82 GLY A O 1
ATOM 651 N N . ALA A 1 83 ? -12.728 12.264 14.889 1.00 90.38 83 ALA A N 1
ATOM 652 C CA . ALA A 1 83 ? -12.982 13.246 13.833 1.00 90.38 83 ALA A CA 1
ATOM 653 C C . ALA A 1 83 ? -13.629 12.649 12.562 1.00 90.38 83 ALA A C 1
ATOM 655 O O . ALA A 1 83 ? -13.936 13.383 11.623 1.00 90.38 83 ALA A O 1
ATOM 656 N N . CYS A 1 84 ? -13.797 11.324 12.486 1.00 88.94 84 CYS A N 1
ATOM 657 C CA . CYS A 1 84 ? -14.361 10.657 11.311 1.00 88.94 84 CYS A CA 1
ATOM 658 C C . CYS A 1 84 ? -15.894 10.737 11.263 1.00 88.94 84 CYS A C 1
ATOM 660 O O . CYS A 1 84 ? -16.567 10.527 12.267 1.00 88.94 84 CYS A O 1
ATOM 662 N N . ASN A 1 85 ? -16.434 10.915 10.053 1.00 89.81 85 ASN A N 1
ATOM 663 C CA . ASN A 1 85 ? -17.858 10.729 9.754 1.00 89.81 85 ASN A CA 1
ATOM 664 C C . ASN A 1 85 ? -18.279 9.257 9.983 1.00 89.81 85 ASN A C 1
ATOM 666 O O . ASN A 1 85 ? -17.450 8.350 9.857 1.00 89.81 85 ASN A O 1
ATOM 670 N N . GLU A 1 86 ? -19.560 9.012 10.256 1.00 87.25 86 GLU A N 1
ATOM 671 C CA . GLU A 1 86 ? -20.170 7.710 10.556 1.00 87.25 86 GLU A CA 1
ATOM 672 C C . GLU A 1 86 ? -19.815 6.614 9.547 1.00 87.25 86 GLU A C 1
ATOM 674 O O . GLU A 1 86 ? -19.568 5.480 9.940 1.00 87.25 86 GLU A O 1
ATOM 679 N N . VAL A 1 87 ? -19.701 6.952 8.260 1.00 86.56 87 VAL A N 1
ATOM 680 C CA . VAL A 1 87 ? -19.346 5.993 7.198 1.00 86.56 87 VAL A CA 1
ATOM 681 C C . VAL A 1 87 ? -17.858 5.618 7.224 1.00 86.56 87 VAL A C 1
ATOM 683 O O . VAL A 1 87 ? -17.479 4.478 6.964 1.00 86.56 87 VAL A O 1
ATOM 686 N N . VAL A 1 88 ? -16.984 6.575 7.543 1.00 87.25 88 VAL A N 1
ATOM 687 C CA . VAL A 1 88 ? -15.521 6.396 7.489 1.00 87.25 88 VAL A CA 1
ATOM 688 C C . VAL A 1 88 ? -14.991 5.795 8.789 1.00 87.25 88 VAL A C 1
ATOM 690 O O . VAL A 1 88 ? -14.017 5.040 8.789 1.00 87.25 88 VAL A O 1
ATOM 693 N N . ARG A 1 89 ? -15.658 6.094 9.904 1.00 88.50 89 ARG A N 1
ATOM 694 C CA . ARG A 1 89 ? -15.317 5.623 11.243 1.00 88.50 89 ARG A CA 1
ATOM 695 C C . ARG A 1 89 ? -15.144 4.096 11.342 1.00 88.50 89 ARG A C 1
ATOM 697 O O . ARG A 1 89 ? -14.084 3.691 11.818 1.00 88.50 89 ARG A O 1
ATOM 704 N N . PRO A 1 90 ? -16.076 3.233 10.886 1.00 87.00 90 PRO A N 1
ATOM 705 C CA . PRO A 1 90 ? -15.895 1.782 10.959 1.00 87.00 90 PRO A CA 1
ATOM 706 C C . PRO A 1 90 ? -14.703 1.309 10.122 1.00 87.00 90 PRO A C 1
ATOM 708 O O . PRO A 1 90 ? -13.932 0.479 10.585 1.00 87.00 90 PRO A O 1
ATOM 711 N N . ILE A 1 91 ? -14.472 1.897 8.945 1.00 87.94 91 ILE A N 1
ATOM 712 C CA . ILE A 1 91 ? -13.330 1.550 8.082 1.00 87.94 91 ILE A CA 1
ATOM 713 C C . ILE A 1 91 ? -12.002 1.853 8.790 1.00 87.94 91 ILE A C 1
ATOM 715 O O . ILE A 1 91 ? -11.070 1.045 8.745 1.00 87.94 91 ILE A O 1
ATOM 719 N N . VAL A 1 92 ? -11.906 3.010 9.451 1.00 88.06 92 VAL A N 1
ATOM 720 C CA . VAL A 1 92 ? -10.708 3.425 10.195 1.00 88.06 92 VAL A CA 1
ATOM 721 C C . VAL A 1 92 ? -10.507 2.565 11.440 1.00 88.06 92 VAL A C 1
ATOM 723 O O . VAL A 1 92 ? -9.391 2.114 11.681 1.00 88.06 92 VAL A O 1
ATOM 726 N N . ILE A 1 93 ? -11.564 2.278 12.202 1.00 88.00 93 ILE A N 1
ATOM 727 C CA . ILE A 1 93 ? -11.485 1.407 13.384 1.00 88.00 93 ILE A CA 1
ATOM 728 C C . ILE A 1 93 ? -11.023 0.006 12.984 1.00 88.00 93 ILE A C 1
ATOM 730 O O . ILE A 1 93 ? -10.102 -0.528 13.601 1.00 88.00 93 ILE A O 1
ATOM 734 N N . THR A 1 94 ? -11.596 -0.561 11.921 1.00 86.50 94 THR A N 1
ATOM 735 C CA . THR A 1 94 ? -11.173 -1.859 11.392 1.00 86.50 94 THR A CA 1
ATOM 736 C C . THR A 1 94 ? -9.707 -1.817 10.973 1.00 86.50 94 THR A C 1
ATOM 738 O O . THR A 1 94 ? -8.952 -2.706 11.359 1.00 86.50 94 THR A O 1
ATOM 741 N N . ALA A 1 95 ? -9.253 -0.766 10.280 1.00 88.06 95 ALA A N 1
ATOM 742 C CA . ALA A 1 95 ? -7.841 -0.609 9.919 1.00 88.06 95 ALA A CA 1
ATOM 743 C C . ALA A 1 95 ? -6.917 -0.582 11.147 1.00 88.06 95 ALA A C 1
ATOM 745 O O . ALA A 1 95 ? -5.869 -1.226 11.137 1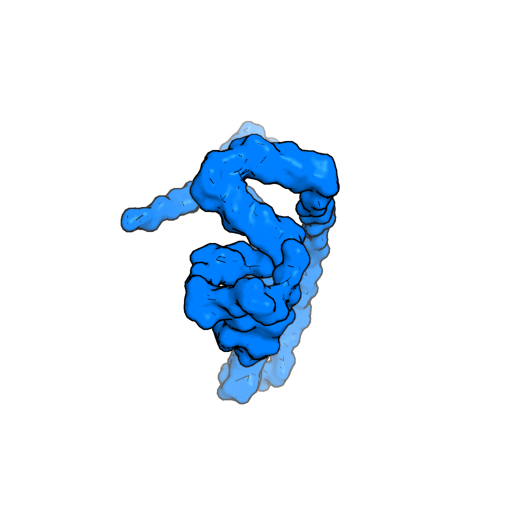.00 88.06 95 ALA A O 1
ATOM 746 N N . LEU A 1 96 ? -7.311 0.149 12.194 1.00 87.50 96 LEU A N 1
ATOM 747 C CA . LEU A 1 96 ? -6.535 0.299 13.426 1.00 87.50 96 LEU A CA 1
ATOM 748 C C . LEU A 1 96 ? -6.478 -0.999 14.239 1.00 87.50 96 LEU A C 1
ATOM 750 O O . LEU A 1 96 ? -5.424 -1.319 14.778 1.00 87.50 96 LEU A O 1
ATOM 754 N N . LYS A 1 97 ? -7.583 -1.749 14.314 1.00 84.25 97 LYS A N 1
ATOM 755 C CA . LYS A 1 97 ? -7.656 -3.007 15.072 1.00 84.25 97 LYS A CA 1
ATOM 756 C C . LYS A 1 97 ? -6.986 -4.184 14.361 1.00 84.25 97 LYS A C 1
ATOM 758 O O . LYS A 1 97 ? -6.385 -5.022 15.017 1.00 84.25 97 LYS A O 1
ATOM 763 N N . THR A 1 98 ? -7.096 -4.256 13.035 1.00 82.75 98 THR A N 1
ATOM 764 C CA . THR A 1 98 ? -6.677 -5.438 12.254 1.00 82.75 98 THR A CA 1
ATOM 765 C C . THR A 1 98 ? -5.341 -5.257 11.530 1.00 82.75 98 THR A C 1
ATOM 767 O O . THR A 1 98 ? -4.757 -6.230 11.055 1.00 82.75 98 THR A O 1
ATOM 770 N N . GLY A 1 99 ? -4.856 -4.017 11.376 1.00 82.56 99 GLY A N 1
ATOM 771 C CA . GLY A 1 99 ? -3.616 -3.725 10.649 1.00 82.56 99 GLY A CA 1
ATOM 772 C C . GLY A 1 99 ? -3.649 -4.126 9.166 1.00 82.56 99 GLY A C 1
ATOM 773 O O . GLY A 1 99 ? -2.603 -4.358 8.553 1.00 82.56 99 GLY A O 1
ATOM 774 N N . MET A 1 100 ? -4.837 -4.262 8.568 1.00 81.06 100 MET A N 1
ATOM 775 C CA . MET A 1 100 ? -4.982 -4.648 7.162 1.00 81.06 100 MET A CA 1
ATOM 776 C C . MET A 1 100 ? -4.430 -3.588 6.203 1.00 81.06 100 MET A C 1
ATOM 778 O O . MET A 1 100 ? -4.457 -2.385 6.477 1.00 81.06 100 MET A O 1
ATOM 782 N N . ARG A 1 101 ? -3.967 -4.015 5.018 1.00 81.31 101 ARG A N 1
ATOM 783 C CA . ARG A 1 101 ? -3.582 -3.054 3.974 1.00 81.31 101 ARG A CA 1
ATOM 784 C C . ARG A 1 101 ? -4.819 -2.305 3.494 1.00 81.31 101 ARG A C 1
ATOM 786 O O . ARG A 1 101 ? -5.895 -2.880 3.395 1.00 81.31 101 ARG A O 1
ATOM 793 N N . ARG A 1 102 ? -4.654 -1.045 3.075 1.00 83.62 102 ARG A N 1
ATOM 794 C CA . ARG A 1 102 ? -5.766 -0.215 2.571 1.00 83.62 102 ARG A CA 1
ATOM 795 C C . ARG A 1 102 ? -6.631 -0.929 1.522 1.00 83.62 102 ARG A C 1
ATOM 797 O O . ARG A 1 102 ? -7.847 -0.856 1.605 1.00 83.62 102 ARG A O 1
ATOM 804 N N . GLY A 1 103 ? -6.014 -1.600 0.546 1.00 81.19 103 GLY A N 1
ATOM 805 C CA . GLY A 1 103 ? -6.755 -2.310 -0.506 1.00 81.19 103 GLY A CA 1
ATOM 806 C C . GLY A 1 103 ? -7.534 -3.525 0.005 1.00 81.19 103 GLY A C 1
ATOM 807 O O . GLY A 1 103 ? -8.600 -3.821 -0.513 1.00 81.19 103 GLY A O 1
ATOM 808 N N . GLU A 1 104 ? -7.025 -4.185 1.042 1.00 80.69 104 GLU A N 1
ATOM 809 C CA . GLU A 1 104 ? -7.672 -5.329 1.690 1.00 80.69 104 GLU A CA 1
ATOM 810 C C . GLU A 1 104 ? -8.856 -4.859 2.547 1.00 80.69 104 GLU A C 1
ATOM 812 O O . GLU A 1 104 ? -9.948 -5.398 2.433 1.00 80.69 104 GLU A O 1
ATOM 817 N N . ASN A 1 105 ? -8.669 -3.786 3.322 1.00 84.56 105 ASN A N 1
ATOM 818 C CA . ASN A 1 105 ? -9.715 -3.200 4.160 1.00 84.56 105 ASN A CA 1
ATOM 819 C C . ASN A 1 105 ? -10.887 -2.631 3.335 1.00 84.56 105 ASN A C 1
ATOM 821 O O . ASN A 1 105 ? -12.044 -2.820 3.684 1.00 84.56 105 ASN A O 1
ATOM 825 N N . LEU A 1 106 ? -10.599 -1.953 2.217 1.00 83.69 106 LEU A N 1
ATOM 826 C CA . LEU A 1 106 ? -11.638 -1.384 1.346 1.00 83.69 106 LEU A CA 1
ATOM 827 C C . LEU A 1 106 ? -12.330 -2.424 0.453 1.00 83.69 106 LEU A C 1
ATOM 829 O O . LEU A 1 106 ? -13.434 -2.176 -0.015 1.00 83.69 106 LEU A O 1
ATOM 833 N N . GLY A 1 107 ? -11.672 -3.553 0.181 1.00 82.00 107 GLY A N 1
ATOM 834 C CA . GLY A 1 107 ? -12.221 -4.658 -0.609 1.00 82.00 107 GLY A CA 1
ATOM 835 C C . GLY A 1 107 ? -12.839 -5.770 0.239 1.00 82.00 107 GLY A C 1
ATOM 836 O O . GLY A 1 107 ? -13.101 -6.853 -0.291 1.00 82.00 107 GLY A O 1
ATOM 837 N N . LEU A 1 108 ? -13.004 -5.541 1.545 1.00 83.12 108 LEU A N 1
ATOM 838 C CA . LEU A 1 108 ? -13.624 -6.492 2.452 1.00 83.12 108 LEU A CA 1
ATOM 839 C C . LEU A 1 108 ? -15.120 -6.594 2.144 1.00 83.12 108 LEU A C 1
ATOM 841 O O . LEU A 1 108 ? -15.808 -5.584 2.018 1.00 83.12 108 LEU A O 1
ATOM 845 N N . ALA A 1 109 ? -15.611 -7.822 2.044 1.00 82.06 109 ALA A N 1
ATOM 846 C CA . ALA A 1 109 ? -17.021 -8.121 1.876 1.00 82.06 109 ALA A CA 1
ATOM 847 C C . ALA A 1 109 ? -17.502 -8.984 3.052 1.00 82.06 109 ALA A C 1
ATOM 849 O O . ALA A 1 109 ? -16.706 -9.641 3.728 1.00 82.06 109 ALA A O 1
ATOM 850 N N . TRP A 1 110 ? -18.803 -8.915 3.337 1.00 80.94 110 TRP A N 1
ATOM 851 C CA . TRP A 1 110 ? -19.414 -9.569 4.500 1.00 80.94 110 TRP A CA 1
ATOM 852 C C . TRP A 1 110 ? -19.304 -11.098 4.465 1.00 80.94 110 TRP A C 1
ATOM 854 O O . TRP A 1 110 ? -19.264 -11.726 5.514 1.00 80.94 110 TRP A O 1
ATOM 864 N N . ASP A 1 111 ? -19.179 -11.685 3.274 1.00 80.19 111 ASP A N 1
ATOM 865 C CA . ASP A 1 111 ? -18.921 -13.113 3.043 1.00 80.19 111 ASP A CA 1
ATOM 866 C C . ASP A 1 111 ? -17.585 -13.601 3.632 1.00 80.19 111 ASP A C 1
ATOM 868 O O . ASP A 1 111 ? -17.414 -14.789 3.888 1.00 80.19 111 ASP A O 1
ATOM 872 N N . ARG A 1 112 ? -16.635 -12.688 3.857 1.00 77.19 112 ARG A N 1
ATOM 873 C CA . ARG A 1 112 ? -15.286 -12.983 4.365 1.00 77.19 112 ARG A CA 1
ATOM 874 C C . ARG A 1 112 ? -15.092 -12.651 5.840 1.00 77.19 112 ARG A C 1
ATOM 876 O O . ARG A 1 112 ? -14.017 -12.916 6.379 1.00 77.19 112 ARG A O 1
ATOM 883 N N . ALA A 1 113 ? -16.082 -12.031 6.475 1.00 79.62 113 ALA A N 1
ATOM 884 C CA . ALA A 1 113 ? -16.025 -11.638 7.875 1.00 79.62 113 ALA A CA 1
ATOM 885 C C . ALA A 1 113 ? -16.849 -12.620 8.714 1.00 79.62 113 ALA A C 1
ATOM 887 O O . ALA A 1 113 ? -18.069 -12.492 8.815 1.00 79.62 113 ALA A O 1
ATOM 888 N N . ASP A 1 114 ? -16.178 -13.586 9.342 1.00 79.81 114 ASP A N 1
ATOM 889 C CA . ASP A 1 114 ? -16.826 -14.467 10.305 1.00 79.81 114 ASP A CA 1
ATOM 890 C C . ASP A 1 114 ? -16.816 -13.802 11.684 1.00 79.81 114 ASP A C 1
ATOM 892 O O . ASP A 1 114 ? -15.885 -13.930 12.481 1.00 79.81 114 ASP A O 1
ATOM 896 N N . LEU A 1 115 ? -17.878 -13.046 11.957 1.00 75.75 115 LEU A N 1
ATOM 897 C CA . LEU A 1 115 ? -18.067 -12.374 13.241 1.00 75.75 115 LEU A CA 1
ATOM 898 C C . LEU A 1 115 ? -18.440 -13.339 14.375 1.00 75.75 115 LEU A C 1
ATOM 900 O O . LEU A 1 115 ? -18.343 -12.949 15.535 1.00 75.75 115 LEU A O 1
ATOM 904 N N . LYS A 1 116 ? -18.867 -14.574 14.072 1.00 74.12 116 LYS A N 1
ATOM 905 C CA . LYS A 1 116 ? -19.199 -15.572 15.103 1.00 74.12 116 LYS A CA 1
ATO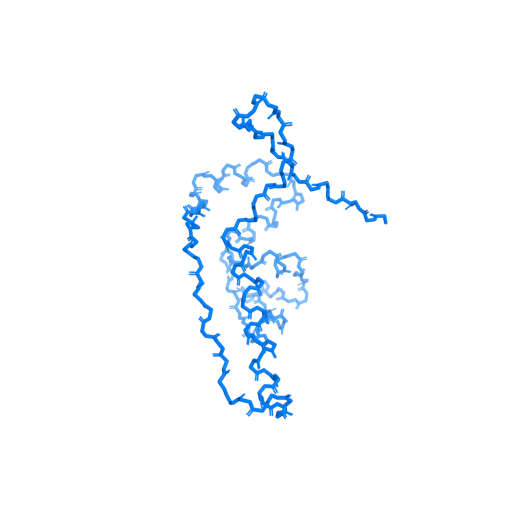M 906 C C . LYS A 1 116 ? -17.938 -16.179 15.697 1.00 74.12 116 LYS A C 1
ATOM 908 O O . LYS A 1 116 ? -17.861 -16.371 16.905 1.00 74.12 116 LYS A O 1
ATOM 913 N N . HIS A 1 117 ? -16.959 -16.451 14.844 1.00 74.31 117 HIS A N 1
ATOM 914 C CA . HIS A 1 117 ? -15.679 -17.025 15.244 1.00 74.31 117 HIS A CA 1
ATOM 915 C C . HIS A 1 117 ? -14.562 -15.977 15.385 1.00 74.31 117 HIS A C 1
ATOM 917 O O . HIS A 1 117 ? -13.454 -16.309 15.798 1.00 74.31 117 HIS A O 1
ATOM 923 N N . GLY A 1 118 ? -14.849 -14.711 15.068 1.00 77.50 118 GLY A N 1
ATOM 924 C CA . GLY A 1 118 ? -13.947 -13.586 15.301 1.00 77.50 118 GLY A CA 1
ATOM 925 C C . GLY A 1 118 ? -12.765 -13.521 14.334 1.00 77.50 118 GLY A C 1
ATOM 926 O O . GLY A 1 118 ? -11.692 -13.067 14.727 1.00 77.50 1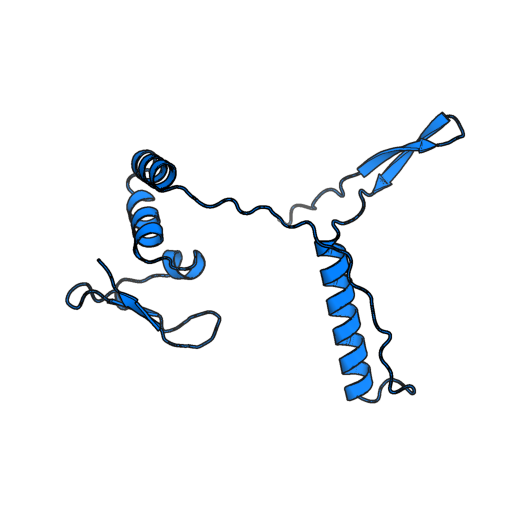18 GLY A O 1
ATOM 927 N N . PHE A 1 119 ? -12.924 -13.951 13.078 1.00 77.94 119 PHE A N 1
ATOM 928 C CA . PHE A 1 119 ? -11.846 -13.894 12.087 1.00 77.94 119 PHE A CA 1
ATOM 929 C C . PHE A 1 119 ? -12.280 -13.304 10.742 1.00 77.94 119 PHE A C 1
ATOM 931 O O . PHE A 1 119 ? -13.404 -13.476 10.273 1.00 77.94 119 PHE A O 1
ATOM 938 N N . ILE A 1 120 ? -11.342 -12.607 10.094 1.00 80.50 120 ILE A N 1
ATOM 939 C CA . ILE A 1 120 ? -11.468 -12.153 8.708 1.00 80.50 120 ILE A CA 1
ATOM 940 C C . ILE A 1 120 ? -10.616 -13.048 7.826 1.00 80.50 120 ILE A C 1
ATOM 942 O O . ILE A 1 120 ? -9.395 -13.141 7.998 1.00 80.50 120 ILE A O 1
ATOM 946 N N . LEU A 1 121 ? -11.263 -13.657 6.842 1.00 74.56 121 LEU A N 1
ATOM 947 C CA . LEU A 1 121 ? -10.631 -14.575 5.923 1.00 74.56 121 LEU A CA 1
ATOM 948 C C . LEU A 1 121 ? -10.220 -13.854 4.636 1.00 74.56 121 LEU A C 1
ATOM 950 O O . LEU A 1 121 ? -11.041 -13.306 3.900 1.00 74.56 121 LEU A O 1
ATOM 954 N N . MET A 1 122 ? -8.920 -13.833 4.352 1.00 70.38 122 MET A N 1
ATOM 955 C CA . MET A 1 122 ? -8.389 -13.129 3.188 1.00 70.38 122 MET A CA 1
ATOM 956 C C . MET A 1 122 ? -7.879 -14.103 2.136 1.00 70.38 122 MET A C 1
ATOM 958 O O . MET A 1 122 ? -6.719 -14.511 2.162 1.00 70.38 122 MET A O 1
ATOM 962 N N . ASP A 1 123 ? -8.749 -14.424 1.178 1.00 61.62 123 ASP A N 1
ATOM 963 C CA . ASP A 1 123 ? -8.445 -15.345 0.074 1.00 61.62 123 ASP A CA 1
ATOM 964 C C . ASP A 1 123 ? -7.629 -14.708 -1.059 1.00 61.62 123 ASP A C 1
ATOM 966 O O . ASP A 1 123 ? -6.893 -15.396 -1.761 1.00 61.62 123 ASP A O 1
ATOM 970 N N . LYS A 1 124 ? -7.710 -13.382 -1.242 1.00 57.44 124 LYS A N 1
ATOM 971 C CA . LYS A 1 124 ? -6.973 -12.655 -2.291 1.00 57.44 124 LYS A CA 1
ATOM 972 C C . LYS A 1 124 ? -6.045 -11.607 -1.689 1.00 57.44 124 LYS A C 1
ATOM 974 O O . LYS A 1 124 ? -6.359 -10.420 -1.661 1.00 57.44 124 LYS A O 1
ATOM 979 N N . THR A 1 125 ? -4.877 -12.041 -1.224 1.00 59.41 125 THR A N 1
ATOM 980 C CA . THR A 1 125 ? -3.789 -11.121 -0.868 1.00 59.41 125 THR A CA 1
ATOM 981 C C . THR A 1 125 ? -2.861 -10.908 -2.060 1.00 59.41 125 THR A C 1
ATOM 983 O O . THR A 1 125 ? -2.699 -11.781 -2.912 1.00 59.41 125 THR A O 1
ATOM 986 N N . LYS A 1 126 ? -2.180 -9.757 -2.106 1.00 55.62 126 LYS A N 1
ATOM 987 C CA . LYS A 1 126 ? -1.172 -9.434 -3.138 1.00 55.62 126 LYS A CA 1
ATOM 988 C C . LYS A 1 126 ? -0.049 -10.486 -3.244 1.00 55.62 126 LYS A C 1
ATOM 990 O O . LYS A 1 126 ? 0.652 -10.526 -4.245 1.00 55.62 126 LYS A O 1
ATOM 995 N N . SER A 1 127 ? 0.128 -11.314 -2.214 1.00 56.88 127 SER A N 1
ATOM 996 C CA . SER A 1 127 ? 1.133 -12.377 -2.160 1.00 56.88 127 SER A CA 1
ATOM 997 C C . SER A 1 127 ? 0.582 -13.768 -2.515 1.00 56.88 127 SER A C 1
ATOM 999 O O . SER A 1 127 ? 1.342 -14.730 -2.449 1.00 56.88 127 SER A O 1
ATOM 1001 N N . GLY A 1 128 ? -0.716 -13.908 -2.818 1.00 58.28 128 GLY A N 1
ATOM 1002 C CA . GLY A 1 128 ? -1.354 -15.199 -3.114 1.00 58.28 128 GLY A CA 1
ATOM 1003 C C . GLY A 1 128 ? -1.460 -16.157 -1.921 1.00 58.28 128 GLY A C 1
ATOM 1004 O O . GLY A 1 128 ? -1.835 -17.309 -2.096 1.00 58.28 128 GLY A O 1
ATOM 1005 N N . LYS A 1 129 ? -1.130 -15.700 -0.706 1.00 59.97 129 LYS A N 1
ATOM 1006 C CA . LYS A 1 129 ? -1.210 -16.505 0.518 1.00 59.97 129 LYS A CA 1
ATOM 1007 C C . LYS A 1 129 ? -2.479 -16.155 1.281 1.00 59.97 129 LYS A C 1
ATOM 1009 O O . LYS A 1 129 ? -2.709 -14.975 1.575 1.00 59.97 129 LYS A O 1
ATOM 1014 N N . ARG A 1 130 ? -3.273 -17.178 1.599 1.00 68.94 130 ARG A N 1
ATOM 1015 C CA . ARG A 1 130 ? -4.429 -17.068 2.489 1.00 68.94 130 ARG A CA 1
ATOM 1016 C C . ARG A 1 130 ? -3.928 -16.675 3.874 1.00 68.94 130 ARG A C 1
ATOM 1018 O O . ARG A 1 130 ? -2.936 -17.228 4.348 1.00 68.94 130 ARG A O 1
ATOM 1025 N N . ARG A 1 131 ? -4.569 -15.687 4.491 1.00 74.94 131 ARG A N 1
ATOM 1026 C CA . ARG A 1 131 ? -4.282 -15.319 5.878 1.00 74.94 131 ARG A CA 1
ATOM 1027 C C . ARG A 1 131 ? -5.572 -15.075 6.632 1.00 74.94 131 ARG A C 1
ATOM 1029 O O . ARG A 1 131 ? -6.517 -14.513 6.076 1.00 74.94 131 ARG A O 1
ATOM 1036 N N . GLU A 1 132 ? -5.552 -15.449 7.895 1.00 77.62 132 GLU A N 1
ATOM 1037 C CA . GLU A 1 132 ? -6.612 -15.170 8.849 1.00 77.62 132 GLU A CA 1
ATOM 1038 C C . GLU A 1 132 ? -6.168 -13.988 9.701 1.00 77.62 132 GLU A C 1
ATOM 1040 O O . GLU A 1 132 ? -5.022 -13.928 10.155 1.00 77.62 132 GLU A O 1
ATOM 1045 N N . VAL A 1 133 ? -7.046 -12.999 9.845 1.00 80.38 133 VAL A N 1
ATOM 1046 C CA . VAL A 1 133 ? -6.804 -11.851 10.717 1.00 80.38 133 VAL A CA 1
ATOM 1047 C C . VAL A 1 133 ? -7.803 -11.920 11.868 1.00 80.38 133 VAL A C 1
ATOM 1049 O O . VAL A 1 133 ? -9.005 -11.842 11.601 1.00 80.38 133 VAL A O 1
ATOM 1052 N N . PRO A 1 134 ? -7.343 -12.078 13.121 1.00 77.44 134 PRO A N 1
ATOM 1053 C CA . PRO A 1 134 ? -8.238 -12.112 14.268 1.00 77.44 134 PRO A CA 1
ATOM 1054 C C . PRO A 1 134 ? -8.869 -10.734 14.497 1.00 77.44 134 PRO A C 1
ATOM 1056 O O . PRO A 1 134 ? -8.227 -9.695 14.314 1.00 77.44 134 PRO A O 1
ATOM 1059 N N . ILE A 1 135 ? -10.135 -10.737 14.896 1.00 78.81 135 ILE A N 1
ATOM 1060 C CA . ILE A 1 135 ? -10.897 -9.562 15.313 1.00 78.81 135 ILE A CA 1
ATOM 1061 C C . ILE A 1 135 ? -10.967 -9.580 16.845 1.00 78.81 135 ILE A C 1
ATOM 1063 O O . ILE A 1 135 ? -11.245 -10.618 17.437 1.00 78.81 135 ILE A O 1
ATOM 1067 N N . ASN A 1 136 ? -10.704 -8.430 17.468 1.00 61.75 136 ASN A N 1
ATOM 1068 C CA . ASN A 1 136 ? -10.709 -8.218 18.920 1.00 61.75 136 ASN A CA 1
ATOM 1069 C C . ASN A 1 136 ? -11.819 -7.245 19.327 1.00 61.75 136 ASN A C 1
ATOM 1071 O O . ASN A 1 136 ? -12.077 -6.287 18.547 1.00 61.75 136 ASN A O 1
#

Sequence (136 aa):
MRLKAGKKTRQVKGTDGKYTTVPIPNKPATVNRFSAVLSDMLQKAVDWKMLNRPDVPKIKMLNEENNRLNYLSVELARKLAGACNEVVRPIVITALKTGMRRGENLGLAWDRADLKHGFILMDKTKSGKRREVPIN

Foldseek 3Di:
DDPDDPQDWDWDQDPVRDTDTHGDDDALVVVQVVVVVVQVVVCVCLVVVVDPDNDGDDDDRDDHPPPPPDDQDPVNLVVVLVPDDPVCNVLSVCCVQQVDDPVQSVPADPVQQPPVQQWGWDCDDPVNDIDITGHD

Secondary structure (DSSP, 8-state):
-----PPPEEEEE-TTSPEEEEEPPPPHHHHHHHHHHHHHHHHHHHHTT--SS-PPP-PPPPP-------PPPHHHHHHHHHHS-TTHHHHHHHHHHH---HHHHHT--GGGEETTTTEEEES--TTS--EEEE--

Radius of gyration: 24.13 Å; chains: 1; bounding box: 49×54×48 Å